Protein AF-A0A2G8SAG3-F1 (afdb_monomer)

Mean predicted aligned error: 6.55 Å

Nearest PDB structures (foldseek):
  2kgr-assembly1_A  TM=3.960E-01  e=1.305E+00  Homo sapiens
  8axc-assembly2_B  TM=3.426E-01  e=9.119E+00  Mus musculus
  5bpj-assembly1_A  TM=2.350E-01  e=3.174E+00  Beroe abyssicola

pLDDT: mean 80.55, std 13.08, range [46.44, 94.56]

Structure (mmCIF, N/CA/C/O backbone):
data_AF-A0A2G8SAG3-F1
#
_entry.id   AF-A0A2G8SAG3-F1
#
loop_
_atom_site.group_PDB
_atom_site.id
_atom_site.type_symbol
_atom_site.label_atom_id
_atom_site.label_alt_id
_atom_site.label_comp_id
_atom_site.label_asym_id
_atom_site.label_entity_id
_atom_site.label_seq_id
_atom_site.pdbx_PDB_ins_code
_atom_site.Cartn_x
_atom_site.Cartn_y
_atom_site.Cartn_z
_atom_site.occupancy
_atom_site.B_iso_or_equiv
_atom_site.auth_seq_id
_atom_site.auth_comp_id
_atom_site.auth_asym_id
_atom_site.auth_atom_id
_atom_site.pdbx_PDB_model_num
ATOM 1 N N . MET A 1 1 ? -11.461 -2.218 18.277 1.00 64.00 1 MET A N 1
ATOM 2 C CA . MET A 1 1 ? -10.658 -1.903 17.072 1.00 64.00 1 MET A CA 1
ATOM 3 C C . MET A 1 1 ? -10.812 -0.413 16.800 1.00 64.00 1 MET A C 1
ATOM 5 O O . MET A 1 1 ? -11.929 0.067 16.941 1.00 64.00 1 MET A O 1
ATOM 9 N N . SER A 1 2 ? -9.743 0.330 16.498 1.00 80.19 2 SER A N 1
ATOM 10 C CA . SER A 1 2 ? -9.852 1.785 16.281 1.00 80.19 2 SER A CA 1
ATOM 11 C C . SER A 1 2 ? -10.434 2.081 14.894 1.00 80.19 2 SER A C 1
ATOM 13 O O . SER A 1 2 ? -9.776 1.806 13.891 1.00 80.19 2 SER A O 1
ATOM 15 N N . GLN A 1 3 ? -11.646 2.647 14.829 1.00 85.69 3 GLN A N 1
ATOM 16 C CA . GLN A 1 3 ? -12.253 3.096 13.564 1.00 85.69 3 GLN A CA 1
ATOM 17 C C . GLN A 1 3 ? -11.395 4.156 12.859 1.00 85.69 3 GLN A C 1
ATOM 19 O O . GLN A 1 3 ? -11.338 4.196 11.631 1.00 85.69 3 GLN A O 1
ATOM 24 N N . GLU A 1 4 ? -10.670 4.972 13.623 1.00 85.94 4 GLU A N 1
ATOM 25 C CA . GLU A 1 4 ? -9.755 5.974 13.078 1.00 85.94 4 GLU A CA 1
ATOM 26 C C . GLU A 1 4 ? -8.571 5.332 12.345 1.00 85.94 4 GLU A C 1
ATOM 28 O O . GLU A 1 4 ? -8.194 5.797 11.270 1.00 85.94 4 GLU A O 1
ATOM 33 N N . ALA A 1 5 ? -8.030 4.226 12.869 1.00 87.06 5 ALA A N 1
ATOM 34 C CA . ALA A 1 5 ? -6.939 3.492 12.226 1.00 87.06 5 ALA A CA 1
ATOM 35 C C . ALA A 1 5 ? -7.395 2.854 10.907 1.00 87.06 5 ALA A C 1
ATOM 37 O O . ALA A 1 5 ? -6.711 2.972 9.889 1.00 87.06 5 ALA A O 1
ATOM 38 N N . ILE A 1 6 ? -8.585 2.242 10.905 1.00 90.12 6 ILE A N 1
ATOM 39 C CA . ILE A 1 6 ? -9.175 1.660 9.692 1.00 90.12 6 ILE A CA 1
ATOM 40 C C . ILE A 1 6 ? -9.366 2.756 8.641 1.00 90.12 6 ILE A C 1
ATOM 42 O O . ILE A 1 6 ? -8.927 2.607 7.500 1.00 90.12 6 ILE A O 1
ATOM 46 N N . ARG A 1 7 ? -9.942 3.900 9.034 1.00 88.62 7 ARG A N 1
ATOM 47 C CA . ARG A 1 7 ? -10.133 5.046 8.140 1.00 88.62 7 ARG A CA 1
ATOM 48 C C . ARG A 1 7 ? -8.804 5.578 7.605 1.00 88.62 7 ARG A C 1
ATOM 50 O O . ARG A 1 7 ? -8.716 5.882 6.421 1.00 88.62 7 ARG A O 1
ATOM 57 N N . ALA A 1 8 ? -7.762 5.654 8.431 1.00 89.44 8 ALA A N 1
ATOM 58 C CA . ALA A 1 8 ? -6.447 6.112 7.995 1.00 89.44 8 ALA A CA 1
ATOM 59 C C . ALA A 1 8 ? -5.838 5.196 6.917 1.00 89.44 8 ALA A C 1
ATOM 61 O O . ALA A 1 8 ? -5.348 5.692 5.902 1.00 89.44 8 ALA A O 1
ATOM 62 N N . PHE A 1 9 ? -5.914 3.872 7.084 1.00 91.69 9 PHE A N 1
ATOM 63 C CA . PHE A 1 9 ? -5.398 2.921 6.090 1.00 91.69 9 PHE A CA 1
ATOM 64 C C . PHE A 1 9 ? -6.275 2.818 4.843 1.00 91.69 9 PHE A C 1
ATOM 66 O O . PHE A 1 9 ? -5.758 2.697 3.732 1.00 91.69 9 PHE A O 1
ATOM 73 N N . TYR A 1 10 ? -7.588 2.966 4.993 1.00 91.81 10 TYR A N 1
ATOM 74 C CA . TYR A 1 10 ? -8.496 3.109 3.861 1.00 91.81 10 TYR A CA 1
ATOM 75 C C . TYR A 1 10 ? -8.173 4.362 3.031 1.00 91.81 10 TYR A C 1
ATOM 77 O O . TYR A 1 10 ? -8.126 4.321 1.799 1.00 91.81 10 TYR A O 1
ATOM 85 N N . ASN A 1 11 ? -7.856 5.466 3.709 1.00 90.69 11 ASN A N 1
ATOM 86 C CA . ASN A 1 11 ? -7.420 6.720 3.101 1.00 90.69 11 ASN A CA 1
ATOM 87 C C . ASN A 1 11 ? -6.033 6.631 2.448 1.00 90.69 11 ASN A C 1
ATOM 89 O O . ASN A 1 11 ? -5.693 7.476 1.628 1.00 90.69 11 ASN A O 1
ATOM 93 N N . CYS A 1 12 ? -5.243 5.603 2.759 1.00 91.75 12 CYS A N 1
ATOM 94 C CA . CYS A 1 12 ? -4.035 5.257 2.011 1.00 91.75 12 CYS A CA 1
ATOM 95 C C . CYS A 1 12 ? -4.324 4.501 0.701 1.00 91.75 12 CYS A C 1
ATOM 97 O O . CYS A 1 12 ? -3.389 4.157 -0.016 1.00 91.75 12 CYS A O 1
ATOM 99 N N . GLY A 1 13 ? -5.591 4.242 0.369 1.00 92.19 13 GLY A N 1
ATOM 100 C CA . GLY A 1 13 ? -5.982 3.600 -0.886 1.00 92.19 13 GLY A CA 1
ATOM 101 C C . GLY A 1 13 ? -6.144 2.083 -0.810 1.00 92.19 13 GLY A C 1
ATOM 102 O O . GLY A 1 13 ? -6.263 1.441 -1.854 1.00 92.19 13 GLY A O 1
ATOM 103 N N . LEU A 1 14 ? -6.156 1.504 0.394 1.00 94.00 14 LEU A N 1
ATOM 104 C CA . LEU A 1 14 ? -6.458 0.088 0.583 1.00 94.00 14 LEU A CA 1
ATOM 105 C C . LEU A 1 14 ? -7.949 -0.210 0.424 1.00 94.00 14 LEU A C 1
ATOM 107 O O . LEU A 1 14 ? -8.817 0.628 0.686 1.00 94.00 14 LEU A O 1
ATOM 111 N N . GLN A 1 15 ? -8.238 -1.446 0.025 1.00 94.06 15 GLN A N 1
ATOM 112 C CA . GLN A 1 15 ? -9.558 -2.041 0.186 1.00 94.06 15 GLN A CA 1
ATOM 113 C C . GLN A 1 15 ? -9.926 -2.075 1.670 1.00 94.06 15 GLN A C 1
ATOM 115 O O . GLN A 1 15 ? -9.068 -2.247 2.535 1.00 94.06 15 GLN A O 1
ATOM 120 N N . GLU A 1 16 ? -11.214 -1.955 1.965 1.00 91.75 16 GLU A N 1
ATOM 121 C CA . GLU A 1 16 ? -11.717 -1.891 3.335 1.00 91.75 16 GLU A 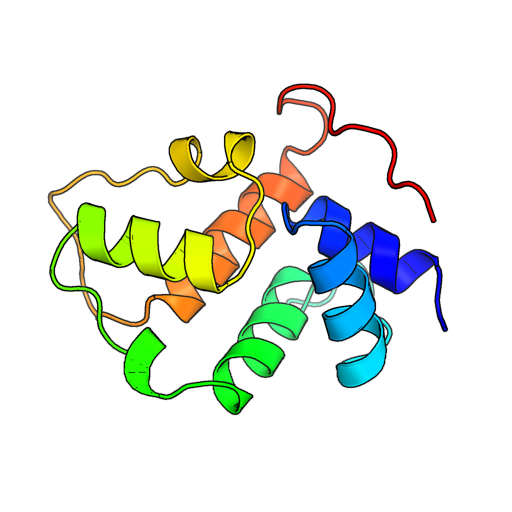CA 1
ATOM 122 C C . GLU A 1 16 ? -11.282 -3.083 4.197 1.00 91.75 16 GLU A C 1
ATOM 124 O O . GLU A 1 16 ? -10.707 -2.886 5.263 1.00 91.75 16 GLU A O 1
ATOM 129 N N . ALA A 1 17 ? -11.450 -4.313 3.707 1.00 92.62 17 ALA A N 1
ATOM 130 C CA . ALA A 1 17 ? -11.034 -5.509 4.441 1.00 92.62 17 ALA A CA 1
ATOM 131 C C . ALA A 1 17 ? -9.526 -5.511 4.766 1.00 92.62 17 ALA A C 1
ATOM 133 O O . ALA A 1 17 ? -9.122 -5.925 5.852 1.00 92.62 17 ALA A O 1
ATOM 134 N N . ALA A 1 18 ? -8.692 -5.001 3.855 1.00 93.56 18 ALA A N 1
ATOM 135 C CA . ALA A 1 18 ? -7.254 -4.884 4.077 1.00 93.56 18 ALA A CA 1
ATOM 136 C C . ALA A 1 18 ? -6.906 -3.757 5.060 1.00 93.56 18 ALA A C 1
ATOM 138 O O . ALA A 1 18 ? -5.984 -3.903 5.858 1.00 93.56 18 ALA A O 1
ATOM 139 N N . ALA A 1 19 ? -7.661 -2.655 5.049 1.00 92.12 19 ALA A N 1
ATOM 140 C CA . ALA A 1 19 ? -7.527 -1.587 6.034 1.00 92.12 19 ALA A CA 1
ATOM 141 C C . ALA A 1 19 ? -7.912 -2.061 7.447 1.00 92.12 19 ALA A C 1
ATOM 143 O O . ALA A 1 19 ? -7.227 -1.718 8.411 1.00 92.12 19 ALA A O 1
ATOM 144 N N . VAL A 1 20 ? -8.962 -2.883 7.565 1.00 92.19 20 VAL A N 1
ATOM 145 C CA . VAL A 1 20 ? -9.372 -3.532 8.821 1.00 92.19 20 VAL A CA 1
ATOM 146 C C . VAL A 1 20 ? -8.274 -4.460 9.333 1.00 92.19 20 VAL A C 1
ATOM 148 O O . VAL A 1 20 ? -7.896 -4.369 10.502 1.00 92.19 20 VAL A O 1
ATOM 151 N N . ASP A 1 21 ? -7.722 -5.318 8.470 1.00 92.25 21 ASP A N 1
ATOM 152 C CA . ASP A 1 21 ? -6.660 -6.236 8.885 1.00 92.25 21 ASP A CA 1
ATOM 153 C C . ASP A 1 21 ? -5.376 -5.496 9.282 1.00 92.25 21 ASP A C 1
ATOM 155 O O . ASP A 1 21 ? -4.816 -5.760 10.347 1.00 92.25 21 ASP A O 1
ATOM 159 N N . ALA A 1 22 ? -4.962 -4.493 8.502 1.00 91.00 22 ALA A N 1
ATOM 160 C CA . ALA A 1 22 ? -3.838 -3.637 8.860 1.00 91.00 22 ALA A CA 1
ATOM 161 C C . ALA A 1 22 ? -4.072 -2.953 10.219 1.00 91.00 22 ALA A C 1
ATOM 163 O O . ALA A 1 22 ? -3.226 -3.050 11.103 1.00 91.00 22 ALA A O 1
ATOM 164 N N . ALA A 1 23 ? -5.241 -2.344 10.445 1.00 90.62 23 ALA A N 1
ATOM 165 C CA . ALA A 1 23 ? -5.589 -1.712 11.723 1.00 90.62 23 ALA A CA 1
ATOM 166 C C . ALA A 1 23 ? -5.575 -2.681 12.907 1.00 90.62 23 ALA A C 1
ATOM 168 O O . ALA A 1 23 ? -5.180 -2.299 14.010 1.00 90.62 23 ALA A O 1
ATOM 169 N N . ARG A 1 24 ? -5.973 -3.934 12.688 1.00 90.56 24 ARG A N 1
ATOM 170 C CA . ARG A 1 24 ? -5.907 -4.989 13.701 1.00 90.56 24 ARG A CA 1
ATOM 171 C C . ARG A 1 24 ? -4.466 -5.350 14.061 1.00 90.56 24 ARG A C 1
ATOM 173 O O . ARG A 1 24 ? -4.197 -5.604 15.231 1.00 90.56 24 ARG A O 1
ATOM 180 N N . VAL A 1 25 ? -3.564 -5.383 13.079 1.00 89.31 25 VAL A N 1
ATOM 181 C CA . VAL A 1 25 ? -2.170 -5.815 13.265 1.00 89.31 25 VAL A CA 1
ATOM 182 C C . VAL A 1 25 ? -1.270 -4.686 13.766 1.00 89.31 25 VAL A C 1
ATOM 184 O O . VAL A 1 25 ? -0.518 -4.891 14.715 1.00 89.31 25 VAL A O 1
ATOM 187 N N . VAL A 1 26 ? -1.330 -3.501 13.152 1.00 85.75 26 VAL A N 1
ATOM 188 C CA . VAL A 1 26 ? -0.428 -2.383 13.485 1.00 85.75 26 VAL A CA 1
ATOM 189 C C . VAL A 1 26 ? -1.027 -1.345 14.428 1.00 85.75 26 VAL A C 1
ATOM 191 O O . VAL A 1 26 ? -0.290 -0.512 14.952 1.00 85.75 26 VAL A O 1
ATOM 194 N N . GLY A 1 27 ? -2.338 -1.382 14.670 1.00 83.62 27 GLY A N 1
ATOM 195 C CA . GLY A 1 27 ? -3.012 -0.388 15.500 1.00 83.62 27 GLY A CA 1
ATOM 196 C C . GLY A 1 27 ? -3.070 0.998 14.851 1.00 83.62 27 GLY A C 1
ATOM 197 O O . GLY A 1 27 ? -3.062 1.140 13.627 1.00 83.62 27 GLY A O 1
ATOM 198 N N . MET A 1 28 ? -3.178 2.035 15.687 1.00 74.94 28 MET A N 1
ATOM 199 C CA . MET A 1 28 ? -3.232 3.424 15.228 1.00 74.94 28 MET A CA 1
ATOM 200 C C . MET A 1 28 ? -1.831 3.895 14.801 1.00 74.94 28 MET A C 1
ATOM 202 O O . MET A 1 28 ? -0.907 3.831 15.616 1.00 74.94 28 MET A O 1
ATOM 206 N N . PRO A 1 29 ? -1.641 4.386 13.564 1.00 66.00 29 PRO A N 1
ATOM 207 C CA . PRO A 1 29 ? -0.373 4.987 13.168 1.00 66.00 29 PRO A CA 1
ATOM 208 C C . PRO A 1 29 ? -0.114 6.271 13.981 1.00 66.00 29 PRO A C 1
ATOM 210 O O . PRO A 1 29 ? -1.070 6.979 14.310 1.00 66.00 29 PRO A O 1
ATOM 213 N N . PRO A 1 30 ? 1.149 6.600 14.320 1.00 61.66 30 PRO A N 1
ATOM 214 C CA . PRO A 1 30 ? 1.458 7.816 15.066 1.00 61.66 30 PRO A CA 1
ATOM 215 C C . PRO A 1 30 ? 0.988 9.069 14.304 1.00 61.66 30 PRO A C 1
ATOM 217 O O . PRO A 1 30 ? 0.913 9.080 13.074 1.00 61.66 30 PRO A O 1
ATOM 220 N N . GLY A 1 31 ? 0.623 10.110 15.061 1.00 54.53 31 GLY A N 1
ATOM 221 C CA . GLY A 1 31 ? -0.124 11.271 14.565 1.00 54.53 31 GLY A CA 1
ATOM 222 C C . GLY A 1 31 ? 0.510 12.021 13.383 1.00 54.53 31 GLY A C 1
ATOM 223 O O . GLY A 1 31 ? 1.725 11.985 13.166 1.00 54.53 31 GLY A O 1
ATOM 224 N N . MET A 1 32 ? -0.340 12.741 12.633 1.00 47.28 32 MET A N 1
ATOM 225 C CA . MET A 1 32 ? 0.057 13.649 11.546 1.00 47.28 32 MET A CA 1
ATOM 226 C C . MET A 1 32 ? 1.045 14.701 12.073 1.00 47.28 32 MET A C 1
ATOM 228 O O . MET A 1 32 ? 0.654 15.644 12.751 1.00 47.28 32 MET A O 1
ATOM 232 N N . GLY A 1 33 ? 2.330 14.522 11.786 1.00 46.44 33 GLY A N 1
ATOM 233 C CA . GLY A 1 33 ? 3.411 15.378 12.287 1.00 46.44 33 GLY A CA 1
ATOM 234 C C . GLY A 1 33 ? 4.698 14.596 12.526 1.00 46.44 33 GLY A C 1
ATOM 235 O O . GLY A 1 33 ? 5.788 15.144 12.394 1.00 46.44 33 GLY A O 1
ATOM 236 N N . SER A 1 34 ? 4.582 13.290 12.780 1.00 53.09 34 SER A N 1
ATOM 237 C CA . SER A 1 34 ? 5.721 12.380 12.726 1.00 53.09 34 SER A CA 1
ATOM 238 C C . SER A 1 34 ? 6.083 12.067 11.272 1.00 53.09 34 SER A C 1
ATOM 240 O O . SER A 1 34 ? 5.210 11.957 10.407 1.00 53.09 34 SER A O 1
ATOM 242 N N . PHE A 1 35 ? 7.371 11.838 11.008 1.00 56.41 35 PHE A N 1
ATOM 243 C CA . PHE A 1 35 ? 7.879 11.306 9.735 1.00 56.41 35 PHE A CA 1
ATOM 244 C C . PHE A 1 35 ? 7.231 9.953 9.353 1.00 56.41 35 PHE A C 1
ATOM 246 O O . PHE A 1 35 ? 7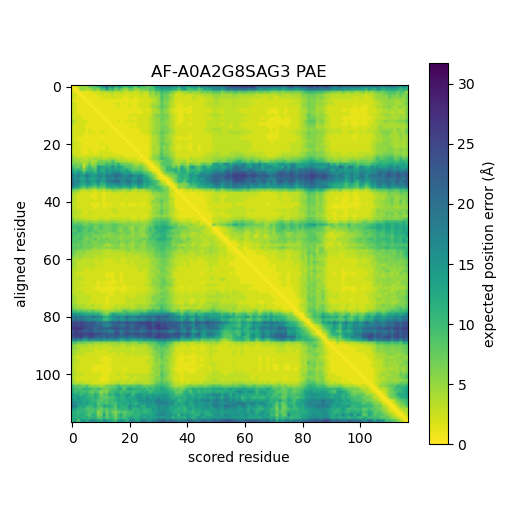.391 9.486 8.229 1.00 56.41 35 PHE A O 1
ATOM 253 N N . ASP A 1 36 ? 6.474 9.360 10.282 1.00 67.12 36 ASP A N 1
ATOM 254 C CA . ASP A 1 36 ? 6.051 7.969 10.376 1.00 67.12 36 ASP A CA 1
ATOM 255 C C . ASP A 1 36 ? 4.514 7.782 10.269 1.00 67.12 36 ASP A C 1
ATOM 257 O O . ASP A 1 36 ? 3.914 6.990 10.989 1.00 67.12 36 ASP A O 1
ATOM 261 N N . GLY A 1 37 ? 3.855 8.536 9.378 1.00 84.12 37 GLY A N 1
ATOM 262 C CA . GLY A 1 37 ? 2.396 8.493 9.159 1.00 84.12 37 GLY A CA 1
ATOM 263 C C . GLY A 1 37 ? 1.825 7.134 8.688 1.00 84.12 37 GLY A C 1
ATOM 264 O O . GLY A 1 37 ? 2.558 6.151 8.558 1.00 84.12 37 GLY A O 1
ATOM 265 N N . PRO A 1 38 ? 0.520 7.046 8.350 1.00 89.62 38 PRO A N 1
ATOM 266 C CA . PRO A 1 38 ? -0.161 5.774 8.056 1.00 89.62 38 PRO A CA 1
ATOM 267 C C . PRO A 1 38 ? 0.519 4.932 6.967 1.00 89.62 38 PRO A C 1
ATOM 269 O O . PRO A 1 38 ? 0.602 3.712 7.088 1.00 89.62 38 PRO A O 1
ATOM 272 N N . SER A 1 39 ? 1.111 5.565 5.951 1.00 91.31 39 SER A N 1
ATOM 273 C CA . SER A 1 39 ? 1.878 4.860 4.920 1.00 91.31 39 SER A CA 1
ATOM 274 C C . SER A 1 39 ? 3.099 4.107 5.468 1.00 91.31 39 SER A C 1
ATOM 276 O O . SER A 1 39 ? 3.432 3.038 4.965 1.00 91.31 39 SER A O 1
ATOM 278 N N . TRP A 1 40 ? 3.785 4.638 6.485 1.00 90.56 40 TRP A N 1
ATOM 279 C CA . TRP A 1 40 ? 4.949 3.982 7.095 1.00 90.56 40 TRP A CA 1
ATOM 280 C C . TRP A 1 40 ? 4.560 2.817 8.003 1.00 90.56 40 TRP A C 1
ATOM 282 O O . TRP A 1 40 ? 5.244 1.793 8.001 1.00 90.56 40 TRP A O 1
ATOM 292 N N . ALA A 1 41 ? 3.437 2.927 8.717 1.00 90.31 41 ALA A N 1
ATOM 293 C CA . ALA A 1 41 ? 2.873 1.795 9.447 1.00 90.31 41 ALA A CA 1
ATOM 294 C C . ALA A 1 41 ? 2.512 0.643 8.490 1.00 90.31 41 ALA A C 1
ATOM 296 O O . ALA A 1 41 ? 2.873 -0.505 8.752 1.00 90.31 41 ALA A O 1
ATOM 297 N N . LEU A 1 42 ? 1.911 0.957 7.335 1.00 91.62 42 LEU A N 1
ATOM 298 C CA . LEU A 1 42 ? 1.645 -0.027 6.282 1.00 91.62 42 LEU A CA 1
ATOM 299 C C . LEU A 1 42 ? 2.924 -0.636 5.699 1.00 91.62 42 LEU A C 1
ATOM 301 O O . LEU A 1 42 ? 2.993 -1.845 5.510 1.00 91.62 42 LEU A O 1
ATOM 305 N N . TYR A 1 43 ? 3.967 0.166 5.476 1.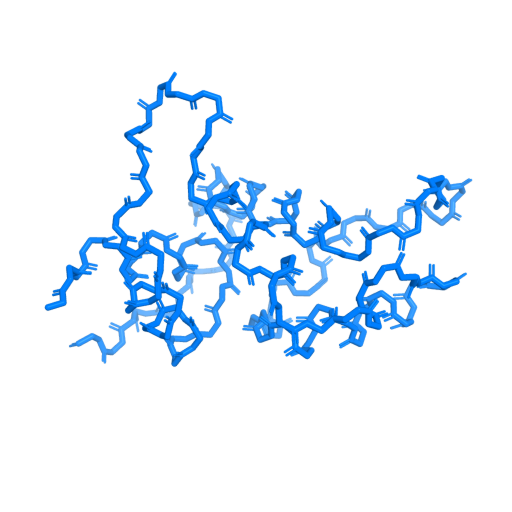00 91.12 43 TYR A N 1
ATOM 306 C CA . TYR A 1 43 ? 5.258 -0.354 5.022 1.00 91.12 43 TYR A CA 1
ATOM 307 C C . TYR A 1 43 ? 5.814 -1.423 5.971 1.00 91.12 43 TYR A C 1
ATOM 309 O O . TYR A 1 43 ? 6.197 -2.502 5.524 1.00 91.12 43 TYR A O 1
ATOM 317 N N . ARG A 1 44 ? 5.795 -1.161 7.285 1.00 87.62 44 ARG A N 1
ATOM 318 C CA . ARG A 1 44 ? 6.226 -2.133 8.304 1.00 87.62 44 ARG A CA 1
ATOM 319 C C . ARG A 1 44 ? 5.344 -3.380 8.340 1.00 87.62 44 ARG A C 1
ATOM 321 O O . ARG A 1 44 ? 5.872 -4.482 8.434 1.00 87.62 44 ARG A O 1
ATOM 328 N N . TYR A 1 45 ? 4.032 -3.211 8.211 1.00 89.50 45 TYR A N 1
ATOM 329 C CA . TYR A 1 45 ? 3.090 -4.324 8.091 1.00 89.50 45 TYR A CA 1
ATOM 330 C C . TYR A 1 45 ? 3.389 -5.209 6.873 1.00 89.50 45 TYR A C 1
ATOM 332 O O . TYR A 1 45 ? 3.384 -6.432 6.974 1.00 89.50 45 TYR A O 1
ATOM 340 N N . TRP A 1 46 ? 3.710 -4.623 5.720 1.00 91.06 46 TRP A N 1
ATOM 341 C CA . TRP A 1 46 ? 4.052 -5.399 4.526 1.00 91.06 46 TRP A CA 1
ATOM 342 C C . TRP A 1 46 ? 5.447 -6.022 4.589 1.00 91.06 46 TRP A C 1
ATOM 344 O O . TRP A 1 46 ? 5.674 -7.066 3.975 1.00 91.06 46 TRP A O 1
ATOM 354 N N . LEU A 1 47 ? 6.385 -5.432 5.342 1.00 87.19 47 LEU A N 1
ATOM 355 C CA . LEU A 1 47 ? 7.690 -6.050 5.591 1.00 87.19 47 LEU A CA 1
ATOM 356 C C . LEU A 1 47 ? 7.554 -7.425 6.263 1.00 87.19 47 LEU A C 1
A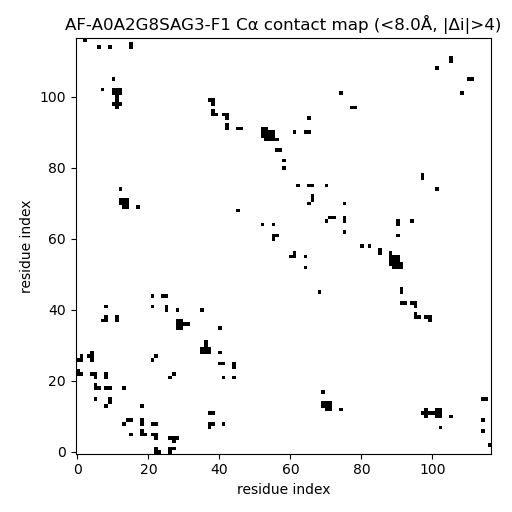TOM 358 O O . LEU A 1 47 ? 8.373 -8.297 5.983 1.00 87.19 47 LEU A O 1
ATOM 362 N N . SER A 1 48 ? 6.527 -7.631 7.096 1.00 82.44 48 SER A N 1
ATOM 363 C CA . SER A 1 48 ? 6.320 -8.878 7.843 1.00 82.44 48 SER A CA 1
ATOM 364 C C . SER A 1 48 ? 5.460 -9.930 7.135 1.00 82.44 48 SER A C 1
ATOM 366 O O . SER A 1 48 ? 5.293 -11.013 7.686 1.00 82.44 48 SER A O 1
ATOM 368 N N . GLN A 1 49 ? 4.877 -9.634 5.967 1.00 79.00 49 GLN A N 1
ATOM 369 C CA . GLN A 1 49 ? 3.908 -10.534 5.324 1.00 79.00 49 GLN A CA 1
ATOM 370 C C . GLN A 1 49 ? 4.519 -11.500 4.310 1.00 79.00 49 GLN A C 1
ATOM 372 O O . GLN A 1 49 ? 4.296 -12.702 4.410 1.00 79.00 49 GLN A O 1
ATOM 377 N N . ASP A 1 50 ? 5.256 -10.989 3.318 1.00 79.75 50 ASP A N 1
ATOM 378 C CA . ASP A 1 50 ? 5.748 -11.807 2.204 1.00 79.75 50 ASP A CA 1
ATOM 379 C C . ASP A 1 50 ? 7.077 -11.248 1.645 1.00 79.75 50 ASP A C 1
ATOM 381 O O . ASP A 1 50 ? 7.138 -10.083 1.225 1.00 79.75 50 ASP A O 1
ATOM 385 N N . PRO A 1 51 ? 8.158 -12.052 1.621 1.00 78.94 51 PRO A N 1
ATOM 386 C CA . PRO A 1 51 ? 9.433 -11.672 1.015 1.00 78.94 51 PRO A CA 1
ATOM 387 C C . PRO A 1 51 ? 9.365 -11.377 -0.492 1.00 78.94 51 PRO A C 1
ATOM 389 O O . PRO A 1 51 ? 10.216 -10.634 -0.985 1.00 78.94 51 PRO A O 1
ATOM 392 N N . SER A 1 52 ? 8.386 -11.922 -1.224 1.00 81.06 52 SER A N 1
ATOM 393 C CA . SER A 1 52 ? 8.258 -11.767 -2.683 1.00 81.06 52 SER A CA 1
ATOM 394 C C . SER A 1 52 ? 8.007 -10.322 -3.118 1.00 81.06 52 SER A C 1
ATOM 396 O O . SER A 1 52 ? 8.409 -9.933 -4.210 1.00 81.06 52 SER A O 1
ATOM 398 N N . PHE A 1 53 ? 7.470 -9.475 -2.233 1.00 83.50 53 PHE A N 1
ATOM 399 C CA . PHE A 1 53 ? 7.301 -8.043 -2.499 1.00 83.50 53 PHE A CA 1
ATOM 400 C C . PHE A 1 53 ? 8.617 -7.245 -2.494 1.00 83.50 53 PHE A C 1
ATOM 402 O O . PHE A 1 53 ? 8.601 -6.027 -2.674 1.00 83.50 53 PHE A O 1
ATOM 409 N N . ARG A 1 54 ? 9.766 -7.898 -2.278 1.00 79.94 54 ARG A N 1
ATOM 410 C CA . ARG A 1 54 ? 11.094 -7.268 -2.329 1.00 79.94 54 ARG A CA 1
ATOM 411 C C . ARG A 1 54 ? 11.560 -6.937 -3.750 1.00 79.94 54 ARG A C 1
ATOM 413 O O . ARG A 1 54 ? 12.511 -6.170 -3.866 1.00 79.94 54 ARG A O 1
ATOM 420 N N . TYR A 1 55 ? 10.966 -7.532 -4.787 1.00 81.31 55 TYR A N 1
ATOM 421 C CA . TYR A 1 55 ? 11.425 -7.386 -6.169 1.00 81.31 55 TYR A CA 1
ATOM 422 C C . TYR A 1 55 ? 10.260 -7.220 -7.151 1.00 81.31 55 TYR A C 1
ATOM 424 O O . TYR A 1 55 ? 9.336 -8.031 -7.152 1.00 81.31 55 TYR A O 1
ATOM 432 N N . ALA A 1 56 ? 10.334 -6.192 -7.999 1.00 83.75 56 ALA A N 1
ATOM 433 C CA . ALA A 1 56 ? 9.488 -6.009 -9.176 1.00 83.75 56 ALA A CA 1
ATOM 434 C C . ALA A 1 56 ? 10.367 -5.564 -10.371 1.00 83.75 56 ALA A C 1
ATOM 436 O O . ALA A 1 56 ? 10.879 -4.443 -10.341 1.00 83.75 56 ALA A O 1
ATOM 437 N N . PRO A 1 57 ? 10.585 -6.410 -11.394 1.00 78.00 57 PRO A N 1
ATOM 438 C CA . PRO A 1 57 ? 11.411 -6.123 -12.570 1.00 78.00 57 PRO A CA 1
ATOM 439 C C . PRO A 1 57 ? 10.718 -5.233 -13.605 1.00 78.00 57 PRO A C 1
ATOM 441 O O . PRO A 1 57 ? 11.385 -4.690 -14.481 1.00 78.00 57 PRO A O 1
ATOM 444 N N . SER A 1 58 ? 9.393 -5.098 -13.538 1.00 80.94 58 SER A N 1
ATOM 445 C CA . SER A 1 58 ? 8.590 -4.369 -14.518 1.00 80.94 58 SER A CA 1
ATOM 446 C C . SER A 1 58 ? 7.457 -3.594 -13.846 1.00 80.94 58 SER A C 1
ATOM 448 O O . SER A 1 58 ? 7.098 -3.844 -12.691 1.00 80.94 58 SER A O 1
ATOM 450 N N . GLY A 1 59 ? 6.874 -2.645 -14.584 1.00 81.50 59 GLY A N 1
ATOM 451 C CA . GLY A 1 59 ? 5.676 -1.932 -14.139 1.00 81.50 59 GLY A CA 1
ATOM 452 C C . GLY A 1 59 ? 4.471 -2.860 -13.950 1.00 81.50 59 GLY A C 1
ATOM 453 O O . GLY A 1 59 ? 3.685 -2.644 -13.031 1.00 81.50 59 GLY A O 1
ATOM 454 N N . ASP A 1 60 ? 4.353 -3.911 -14.766 1.00 85.00 60 ASP A N 1
ATOM 455 C CA . ASP A 1 60 ? 3.287 -4.912 -14.646 1.00 85.00 60 ASP A CA 1
ATOM 456 C C . ASP A 1 60 ? 3.423 -5.734 -13.365 1.00 85.00 60 ASP A C 1
ATOM 458 O O . ASP A 1 60 ? 2.484 -5.782 -12.574 1.00 85.00 60 ASP A O 1
ATOM 462 N N . GLU A 1 61 ? 4.612 -6.264 -13.071 1.00 85.69 61 GLU A N 1
ATOM 463 C CA . GLU A 1 61 ? 4.835 -7.008 -11.824 1.00 85.69 61 GLU A CA 1
ATOM 464 C C . GLU A 1 61 ? 4.681 -6.116 -10.583 1.00 85.69 61 GLU A C 1
ATOM 466 O O . GLU A 1 61 ? 4.180 -6.551 -9.544 1.00 85.69 61 GLU A O 1
ATOM 471 N N . LEU A 1 62 ? 5.060 -4.836 -10.677 1.00 86.62 62 LEU A N 1
ATOM 472 C CA . LEU A 1 62 ? 4.804 -3.881 -9.603 1.00 86.62 62 LEU A CA 1
ATOM 473 C C . LEU A 1 62 ? 3.298 -3.655 -9.400 1.00 86.62 62 LEU A C 1
ATOM 475 O O . LEU A 1 62 ? 2.839 -3.638 -8.255 1.00 86.62 62 LEU A O 1
ATOM 479 N N . ARG A 1 63 ? 2.519 -3.507 -10.479 1.00 87.31 63 ARG A N 1
ATOM 480 C CA . ARG A 1 63 ? 1.051 -3.407 -10.405 1.00 87.31 63 ARG A CA 1
ATOM 481 C C . ARG A 1 63 ? 0.432 -4.657 -9.784 1.00 87.31 63 ARG A C 1
ATOM 483 O O . ARG A 1 63 ? -0.429 -4.517 -8.913 1.00 87.31 63 ARG A O 1
ATOM 490 N N . ASP A 1 64 ? 0.912 -5.840 -10.150 1.00 89.62 64 ASP A N 1
ATOM 491 C CA . ASP A 1 64 ? 0.460 -7.105 -9.569 1.00 89.62 64 ASP A CA 1
ATOM 492 C C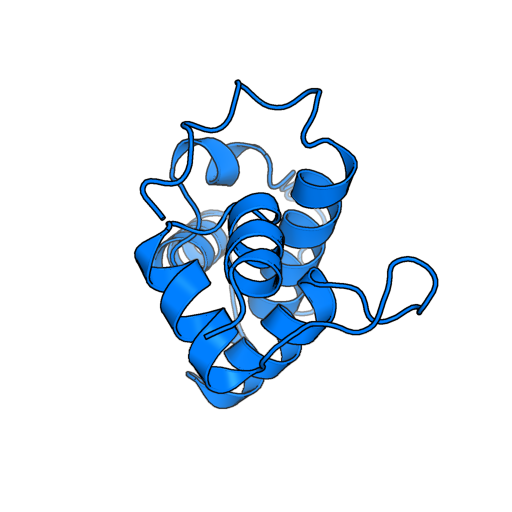 . ASP A 1 64 ? 0.742 -7.165 -8.067 1.00 89.62 64 ASP A C 1
ATOM 494 O O . ASP A 1 64 ? -0.136 -7.522 -7.276 1.00 89.62 64 ASP A O 1
ATOM 498 N N . HIS A 1 65 ? 1.928 -6.732 -7.629 1.00 90.44 65 HIS A N 1
ATOM 499 C CA . HIS A 1 65 ? 2.236 -6.639 -6.201 1.00 90.44 65 HIS A CA 1
ATOM 500 C C . HIS A 1 65 ? 1.325 -5.651 -5.472 1.00 90.44 65 HIS A C 1
ATOM 502 O O . HIS A 1 65 ? 0.832 -5.973 -4.393 1.00 90.44 65 HIS A O 1
ATOM 508 N N . LEU A 1 66 ? 1.034 -4.481 -6.047 1.00 91.44 66 LEU A N 1
ATOM 509 C CA . LEU A 1 66 ? 0.093 -3.521 -5.453 1.00 91.44 66 LEU A CA 1
ATOM 510 C C . LEU A 1 66 ? -1.329 -4.102 -5.350 1.00 91.44 66 LEU A C 1
ATOM 512 O O . LEU A 1 66 ? -2.003 -3.923 -4.332 1.00 91.44 66 LEU A O 1
ATOM 516 N N . ALA A 1 67 ? -1.776 -4.859 -6.353 1.00 91.94 67 ALA A N 1
ATOM 517 C CA . ALA A 1 67 ? -3.052 -5.567 -6.299 1.00 91.94 67 ALA A CA 1
ATOM 518 C C . ALA A 1 67 ? -3.059 -6.657 -5.206 1.00 91.94 67 ALA A C 1
ATOM 520 O O . ALA A 1 67 ? -4.026 -6.770 -4.446 1.00 91.94 67 ALA A O 1
ATOM 521 N N . ARG A 1 68 ? -1.960 -7.412 -5.057 1.00 92.62 68 ARG A N 1
ATOM 522 C CA . ARG A 1 68 ? -1.775 -8.416 -3.989 1.00 92.62 68 ARG A CA 1
ATOM 523 C C . ARG A 1 68 ? -1.738 -7.787 -2.593 1.00 92.62 68 ARG A C 1
ATOM 525 O O . ARG A 1 68 ? -2.297 -8.364 -1.663 1.00 92.62 68 ARG A O 1
ATOM 532 N N . LEU A 1 69 ? -1.177 -6.583 -2.467 1.00 93.06 69 LEU A N 1
ATOM 533 C CA . LEU A 1 69 ? -1.232 -5.742 -1.263 1.00 93.06 69 LEU A CA 1
ATOM 534 C C . LEU A 1 69 ? -2.611 -5.100 -1.027 1.00 93.06 69 LEU A C 1
ATOM 536 O O . LEU A 1 69 ? -2.780 -4.340 -0.074 1.00 93.06 69 LEU A O 1
ATOM 540 N N . ARG A 1 70 ? -3.606 -5.438 -1.858 1.00 94.56 70 ARG A N 1
ATOM 541 C CA . ARG A 1 70 ? -5.016 -5.052 -1.724 1.00 94.56 70 ARG A CA 1
ATOM 542 C C . ARG A 1 70 ? -5.251 -3.547 -1.807 1.00 94.56 70 ARG A C 1
ATOM 544 O O . ARG A 1 70 ? -6.162 -3.023 -1.161 1.00 94.56 70 ARG A O 1
ATOM 551 N N . PHE A 1 71 ? -4.482 -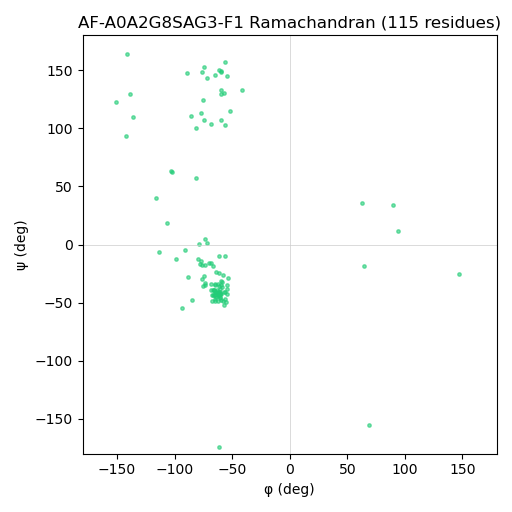2.853 -2.642 1.00 93.31 71 PHE A N 1
ATOM 552 C CA . PHE A 1 71 ? -4.886 -1.526 -3.102 1.00 93.31 71 PHE A CA 1
ATOM 553 C C . PHE A 1 71 ? -6.200 -1.613 -3.886 1.00 93.31 71 PHE A C 1
ATOM 555 O O . PHE A 1 71 ? -6.530 -2.641 -4.492 1.00 93.31 71 PHE A O 1
ATOM 562 N N . ARG A 1 72 ? -6.989 -0.539 -3.847 1.00 91.38 72 ARG A N 1
ATOM 563 C CA . ARG A 1 72 ? -8.217 -0.461 -4.639 1.00 91.38 72 ARG A CA 1
ATOM 564 C C . ARG A 1 72 ? -7.881 -0.286 -6.127 1.00 91.38 72 ARG A C 1
ATOM 566 O O . ARG A 1 72 ? -6.913 0.415 -6.435 1.00 91.38 72 ARG A O 1
ATOM 573 N N . PRO A 1 73 ? -8.652 -0.887 -7.051 1.00 89.81 73 PRO A N 1
ATOM 574 C CA . PRO A 1 73 ? -8.361 -0.824 -8.483 1.00 89.81 73 PRO A CA 1
ATOM 575 C C . PRO A 1 73 ? -8.208 0.601 -9.024 1.00 89.81 73 PRO A C 1
ATOM 577 O O . PRO A 1 73 ? -7.311 0.850 -9.818 1.00 89.81 73 PRO A O 1
ATOM 580 N N . GLU A 1 74 ? -9.015 1.551 -8.551 1.00 87.38 74 GLU A N 1
ATOM 581 C CA . GLU A 1 74 ? -8.966 2.957 -8.966 1.00 87.38 74 GLU A CA 1
ATOM 582 C C . GLU A 1 74 ? -7.720 3.711 -8.472 1.00 87.38 74 GLU A C 1
ATOM 584 O O . GLU A 1 74 ? -7.393 4.776 -8.992 1.00 87.38 74 GLU A O 1
ATOM 589 N N . VAL A 1 75 ? -7.002 3.160 -7.489 1.00 88.50 75 VAL A N 1
ATOM 590 C CA . VAL A 1 75 ? -5.759 3.730 -6.951 1.00 88.50 75 VAL A CA 1
ATOM 591 C C . VAL A 1 75 ? -4.535 3.237 -7.726 1.00 88.50 75 VAL A C 1
ATOM 593 O O . VAL A 1 75 ? -3.542 3.958 -7.816 1.00 88.50 75 VAL A O 1
ATOM 596 N N . LEU A 1 76 ? -4.592 2.040 -8.321 1.00 87.62 76 LEU A N 1
ATOM 597 C CA . LEU A 1 76 ? -3.460 1.442 -9.040 1.00 87.62 76 LEU A CA 1
ATOM 598 C C . LEU A 1 76 ? -2.921 2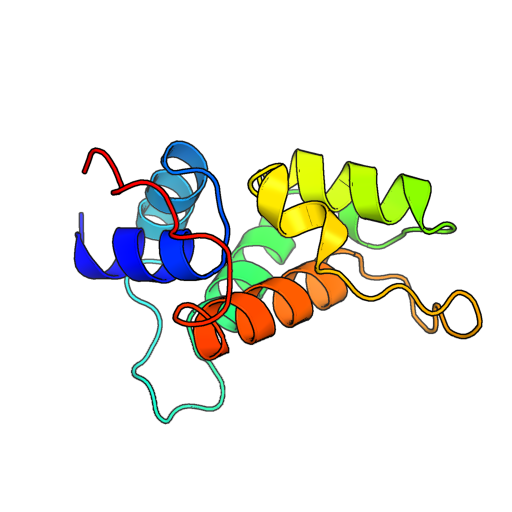.324 -10.189 1.00 87.62 76 LEU A C 1
ATOM 600 O O . LEU A 1 76 ? -1.700 2.446 -10.289 1.00 87.62 76 LEU A O 1
ATOM 604 N N . PRO A 1 77 ? -3.758 2.998 -11.010 1.00 84.44 77 PRO A N 1
ATOM 605 C CA . PRO A 1 77 ? -3.279 3.897 -12.064 1.00 84.44 77 PRO A CA 1
ATOM 606 C C . PRO A 1 77 ? -2.571 5.158 -11.549 1.00 84.44 77 PRO A C 1
ATOM 608 O O . PRO A 1 77 ? -1.864 5.808 -12.311 1.00 84.44 77 PRO A O 1
ATOM 611 N N . LEU A 1 78 ? -2.761 5.526 -10.275 1.00 82.94 78 LEU A N 1
ATOM 612 C CA . LEU A 1 78 ? -2.164 6.730 -9.676 1.00 82.94 78 LEU A CA 1
ATOM 613 C C . LEU A 1 78 ? -0.702 6.538 -9.282 1.00 82.94 78 LEU A C 1
ATOM 615 O O . LEU A 1 78 ? -0.002 7.503 -8.965 1.00 82.94 78 LEU A O 1
ATOM 619 N N . ALA A 1 79 ? -0.229 5.299 -9.268 1.00 77.56 79 ALA A N 1
ATOM 620 C CA . ALA A 1 79 ? 1.184 5.045 -9.144 1.00 77.56 79 ALA A CA 1
ATOM 621 C C . ALA A 1 79 ? 1.864 5.519 -10.440 1.00 77.56 79 ALA A C 1
ATOM 623 O O . ALA A 1 79 ? 1.730 4.905 -11.493 1.00 77.56 79 ALA A O 1
ATOM 624 N N . SER A 1 80 ? 2.541 6.672 -10.393 1.00 67.56 80 SER A N 1
ATOM 625 C CA . SER A 1 80 ? 3.246 7.191 -11.565 1.00 67.56 80 SER A CA 1
ATOM 626 C C . SER A 1 80 ? 4.522 6.378 -11.796 1.00 67.56 80 SER A C 1
ATOM 628 O O . SER A 1 80 ? 5.502 6.467 -11.055 1.00 67.56 80 SER A O 1
ATOM 630 N N . PHE A 1 81 ? 4.488 5.546 -12.831 1.00 64.31 81 PHE A N 1
ATOM 631 C CA . PHE A 1 81 ? 5.576 4.648 -13.206 1.00 64.31 81 PHE A CA 1
ATOM 632 C C . PHE A 1 81 ? 6.336 5.215 -14.404 1.00 64.31 81 PHE A C 1
ATOM 634 O O . PHE A 1 81 ? 6.310 4.622 -15.475 1.00 64.31 81 PHE A O 1
ATOM 641 N N . GLN A 1 82 ? 6.977 6.385 -14.276 1.00 58.22 82 GLN A N 1
ATOM 642 C CA . GLN A 1 82 ? 7.888 6.819 -15.342 1.00 58.22 82 GLN A CA 1
ATOM 643 C C . GLN A 1 82 ? 8.985 5.752 -15.488 1.00 58.22 82 GLN A C 1
ATOM 645 O O . GLN A 1 82 ? 9.832 5.594 -14.611 1.00 58.22 82 GLN A O 1
ATOM 650 N N . GLU A 1 83 ? 8.902 4.986 -16.578 1.00 50.94 83 GLU A N 1
ATOM 651 C CA . GLU A 1 83 ? 9.560 3.689 -16.806 1.00 50.94 83 GLU A CA 1
ATOM 652 C C . GLU A 1 83 ? 11.098 3.745 -16.770 1.00 50.94 83 GLU A C 1
ATOM 654 O O . GLU A 1 83 ? 11.758 2.713 -16.727 1.00 50.94 83 GLU A O 1
ATOM 659 N N . GLY A 1 84 ? 11.691 4.942 -16.736 1.00 52.81 84 GLY A N 1
ATOM 660 C CA . GLY A 1 84 ? 13.140 5.136 -16.797 1.00 52.81 84 GLY A CA 1
ATOM 661 C C . GLY A 1 84 ? 13.916 4.843 -15.508 1.00 52.81 84 GLY A C 1
ATOM 662 O O . GLY A 1 84 ? 15.136 4.734 -15.560 1.00 52.81 84 GLY A O 1
ATOM 663 N N . TYR A 1 85 ? 13.261 4.723 -14.352 1.00 52.50 85 TYR A N 1
ATOM 664 C CA . TYR A 1 85 ? 13.932 4.566 -13.057 1.00 52.50 85 TYR A CA 1
ATOM 665 C C . TYR A 1 85 ? 13.117 3.580 -12.195 1.00 52.50 85 TYR A C 1
ATOM 667 O O . TYR A 1 85 ? 12.228 3.986 -11.444 1.00 52.50 85 TYR A O 1
ATOM 675 N N . ILE A 1 86 ? 13.454 2.284 -12.229 1.00 61.59 86 ILE A N 1
ATOM 676 C CA . ILE A 1 86 ? 13.110 1.310 -11.172 1.00 61.59 86 ILE A CA 1
ATOM 677 C C . ILE A 1 86 ? 14.368 1.070 -10.315 1.00 61.59 86 ILE A C 1
ATOM 679 O O . ILE A 1 86 ? 14.906 -0.040 -10.307 1.00 61.59 86 ILE A O 1
ATOM 683 N N . PRO A 1 87 ? 14.953 2.061 -9.614 1.00 50.69 87 PRO A N 1
ATOM 684 C CA . PRO A 1 87 ? 16.178 1.807 -8.886 1.00 50.69 87 PRO A CA 1
ATOM 685 C C . PRO A 1 87 ? 15.747 1.247 -7.532 1.00 50.69 87 PRO A C 1
ATOM 687 O O . PRO A 1 87 ? 15.191 1.953 -6.692 1.00 50.69 87 PRO A O 1
ATOM 690 N N . HIS A 1 88 ? 16.018 -0.041 -7.330 1.00 54.81 88 HIS A N 1
ATOM 691 C CA . HIS A 1 88 ? 16.037 -0.714 -6.023 1.00 54.81 88 HIS A CA 1
ATOM 692 C C . HIS A 1 88 ? 14.719 -1.329 -5.519 1.00 54.81 88 HIS A C 1
ATOM 694 O O . HIS A 1 88 ? 14.508 -1.420 -4.313 1.00 54.81 88 HIS A O 1
ATOM 700 N N . LEU A 1 89 ? 13.913 -1.846 -6.455 1.00 66.12 89 LEU A N 1
ATOM 701 C CA . LEU A 1 89 ? 13.261 -3.172 -6.425 1.00 66.12 89 LEU A CA 1
ATOM 702 C C . LEU A 1 89 ? 12.215 -3.492 -5.339 1.00 66.12 89 LEU A C 1
ATOM 704 O O . LEU A 1 89 ? 11.396 -4.373 -5.564 1.00 66.12 89 LEU A O 1
ATOM 708 N N . ASP A 1 90 ? 12.139 -2.770 -4.226 1.00 82.88 90 ASP A N 1
ATOM 709 C CA . ASP A 1 90 ? 11.199 -3.081 -3.152 1.00 82.88 90 ASP A CA 1
ATOM 710 C C . ASP A 1 90 ? 9.797 -2.532 -3.449 1.00 82.88 90 ASP A C 1
ATOM 712 O O . ASP A 1 90 ? 9.505 -1.348 -3.234 1.00 82.88 90 ASP A O 1
ATOM 716 N N . ALA A 1 91 ? 8.902 -3.406 -3.917 1.00 86.38 91 ALA A N 1
ATOM 717 C CA . ALA A 1 91 ? 7.513 -3.074 -4.232 1.00 86.38 91 ALA A CA 1
ATOM 718 C C . ALA A 1 91 ? 6.761 -2.508 -3.017 1.00 86.38 91 ALA A C 1
ATOM 720 O O . ALA A 1 91 ? 5.856 -1.688 -3.168 1.00 86.38 91 ALA A O 1
ATOM 721 N N . ARG A 1 92 ? 7.182 -2.855 -1.794 1.00 89.94 92 ARG A N 1
ATOM 722 C CA . ARG A 1 92 ? 6.619 -2.297 -0.552 1.00 89.94 92 ARG A CA 1
ATOM 723 C C . ARG A 1 92 ? 6.956 -0.821 -0.372 1.00 89.94 92 ARG A C 1
ATOM 725 O O . ARG A 1 92 ? 6.104 -0.050 0.065 1.00 89.94 92 ARG A O 1
ATOM 732 N N . ASN A 1 93 ? 8.168 -0.392 -0.721 1.00 87.12 93 ASN A N 1
ATOM 733 C CA . ASN A 1 93 ? 8.529 1.024 -0.669 1.00 87.12 93 ASN A CA 1
ATOM 734 C C . ASN A 1 93 ? 7.763 1.834 -1.732 1.00 87.12 93 ASN A C 1
ATOM 736 O O . ASN A 1 93 ? 7.362 2.971 -1.477 1.00 87.12 93 ASN A O 1
ATOM 740 N N . TRP A 1 94 ? 7.490 1.240 -2.895 1.00 88.19 94 TRP A N 1
ATOM 741 C CA . TRP A 1 94 ? 6.588 1.823 -3.895 1.00 88.19 94 TRP A CA 1
ATOM 742 C C . TRP A 1 94 ? 5.149 1.925 -3.383 1.00 88.19 94 TRP A C 1
ATOM 744 O O . TRP A 1 94 ? 4.567 3.011 -3.425 1.00 88.19 94 TRP A O 1
ATOM 754 N N . ALA A 1 95 ? 4.617 0.847 -2.805 1.00 90.75 95 ALA A N 1
ATOM 755 C CA . ALA A 1 95 ? 3.312 0.826 -2.150 1.00 90.75 95 ALA A CA 1
ATOM 756 C C . ALA A 1 95 ? 3.195 1.908 -1.067 1.00 90.75 95 ALA A C 1
ATOM 758 O O . ALA A 1 95 ? 2.206 2.635 -1.011 1.00 90.75 95 ALA A O 1
ATOM 759 N N . ARG A 1 96 ? 4.241 2.096 -0.253 1.00 91.44 96 ARG A N 1
ATOM 760 C CA . ARG A 1 96 ? 4.313 3.158 0.762 1.00 91.44 96 ARG A CA 1
ATOM 761 C C . ARG A 1 96 ? 4.215 4.551 0.140 1.00 91.44 96 ARG A C 1
ATOM 763 O O . ARG A 1 96 ? 3.499 5.404 0.664 1.00 91.44 96 ARG A O 1
ATOM 770 N N . ARG A 1 97 ? 4.945 4.808 -0.951 1.00 88.31 97 ARG A N 1
ATOM 771 C CA . ARG A 1 97 ? 4.912 6.104 -1.652 1.00 88.31 97 ARG A CA 1
ATOM 772 C C . ARG A 1 97 ? 3.531 6.374 -2.240 1.00 88.31 97 ARG A C 1
ATOM 774 O O . ARG A 1 97 ? 3.010 7.467 -2.034 1.00 88.31 97 ARG A O 1
ATOM 781 N N . LEU A 1 98 ? 2.924 5.375 -2.884 1.00 89.94 98 LEU A N 1
ATOM 782 C CA . LEU A 1 98 ? 1.550 5.451 -3.381 1.00 89.94 98 LEU A CA 1
ATOM 783 C C . LEU A 1 98 ? 0.575 5.766 -2.243 1.00 89.94 98 LEU A C 1
ATOM 785 O O . LEU A 1 98 ? -0.142 6.759 -2.313 1.00 89.94 98 LEU A O 1
ATOM 789 N N . ALA A 1 99 ? 0.627 4.996 -1.155 1.00 91.75 99 ALA A N 1
ATOM 790 C CA . ALA A 1 99 ? -0.204 5.201 0.02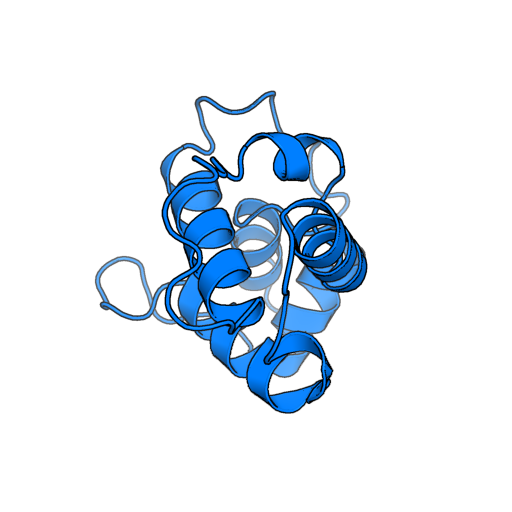6 1.00 91.75 99 ALA A CA 1
ATOM 791 C C . ALA A 1 99 ? -0.063 6.609 0.622 1.00 91.75 99 ALA A C 1
ATOM 793 O O . ALA A 1 99 ? -1.054 7.216 1.021 1.00 91.75 99 ALA A O 1
ATOM 794 N N . SER A 1 100 ? 1.160 7.148 0.667 1.00 89.62 100 SER A N 1
ATOM 795 C CA . SER A 1 100 ? 1.415 8.511 1.146 1.00 89.62 100 SER A CA 1
ATOM 796 C C . SER A 1 100 ? 0.819 9.567 0.213 1.00 89.62 100 SER A C 1
ATOM 798 O O . SER A 1 100 ? 0.204 10.523 0.685 1.00 89.62 100 SER A O 1
ATOM 800 N N . ASN A 1 101 ? 0.977 9.391 -1.101 1.00 87.69 101 ASN A N 1
ATOM 801 C CA . ASN A 1 101 ? 0.443 10.314 -2.099 1.00 87.69 101 ASN A CA 1
ATOM 802 C C . ASN A 1 101 ? -1.088 10.326 -2.072 1.00 87.69 101 ASN A C 1
ATOM 804 O O . ASN A 1 101 ? -1.679 11.401 -2.002 1.00 87.69 101 ASN A O 1
ATOM 808 N N . VAL A 1 102 ? -1.713 9.147 -2.037 1.00 89.31 102 VAL A N 1
ATOM 809 C CA . VAL A 1 102 ? -3.172 8.993 -1.962 1.00 89.31 102 VAL A CA 1
ATOM 810 C C . VAL A 1 102 ? -3.718 9.638 -0.697 1.00 89.31 102 VAL A C 1
ATOM 812 O O . VAL A 1 102 ? -4.650 10.432 -0.765 1.00 89.31 102 VAL A O 1
ATOM 815 N N . TYR A 1 103 ? -3.074 9.387 0.443 1.00 88.12 103 TYR A N 1
ATOM 816 C CA . TYR A 1 103 ? -3.481 9.972 1.717 1.00 88.12 103 TYR A CA 1
ATOM 817 C C . TYR A 1 103 ? -3.417 11.509 1.713 1.00 88.12 103 TYR A C 1
ATOM 819 O O . TYR A 1 103 ? -4.298 12.168 2.259 1.00 88.12 103 TYR A O 1
ATOM 827 N N . LYS A 1 104 ? -2.397 12.096 1.071 1.00 84.94 104 LYS A N 1
ATOM 828 C CA . LYS A 1 104 ? -2.235 13.558 0.951 1.00 84.94 104 LYS A CA 1
ATOM 829 C C . LYS A 1 104 ? -3.175 14.192 -0.074 1.00 84.94 104 LYS A C 1
ATOM 831 O O . LYS A 1 104 ? -3.525 15.357 0.072 1.00 84.94 104 LYS A O 1
ATOM 836 N N . GLN A 1 105 ? -3.545 13.452 -1.115 1.00 81.81 105 GLN A N 1
ATOM 837 C CA . GLN A 1 105 ? -4.361 13.929 -2.236 1.00 81.81 105 GLN A CA 1
ATOM 838 C C . GLN A 1 105 ? -5.792 13.391 -2.187 1.00 81.81 105 GLN A C 1
ATOM 840 O O . GLN A 1 105 ? -6.493 13.419 -3.191 1.00 81.81 105 GLN A O 1
ATOM 845 N N . ILE A 1 106 ? -6.240 12.913 -1.028 1.00 71.88 106 ILE A N 1
ATOM 846 C CA . ILE A 1 106 ? -7.542 12.266 -0.842 1.00 71.88 106 ILE A CA 1
ATOM 847 C C . ILE A 1 106 ? -8.730 13.105 -1.334 1.00 71.88 106 ILE A C 1
ATOM 849 O O . ILE A 1 106 ? -9.735 12.553 -1.764 1.00 71.88 106 I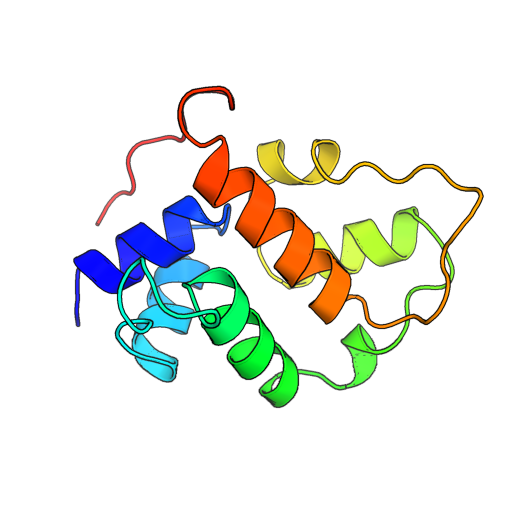LE A O 1
ATOM 853 N N . SER A 1 107 ? -8.606 14.433 -1.306 1.00 67.31 107 SER A N 1
ATOM 854 C CA . SER A 1 107 ? -9.607 15.375 -1.815 1.00 67.31 107 SER A CA 1
ATOM 855 C C . SER A 1 107 ? -9.639 15.493 -3.344 1.00 67.31 107 SER A C 1
ATOM 857 O O . SER A 1 107 ? -10.606 16.015 -3.885 1.00 67.31 107 SER A O 1
ATOM 859 N N . ASN A 1 108 ? -8.585 15.044 -4.031 1.00 64.12 108 ASN A N 1
ATOM 860 C CA . ASN A 1 108 ? -8.345 15.239 -5.468 1.00 64.12 108 ASN A CA 1
ATOM 861 C C . ASN A 1 108 ? -8.394 13.925 -6.269 1.00 64.12 108 ASN A C 1
ATOM 863 O O . ASN A 1 108 ? -8.287 13.936 -7.493 1.00 64.12 108 ASN A O 1
ATOM 867 N N . ILE A 1 109 ? -8.516 12.793 -5.583 1.00 62.22 109 ILE A N 1
ATOM 868 C CA . ILE A 1 109 ? -8.713 11.462 -6.163 1.00 62.22 109 ILE A CA 1
ATOM 869 C C . ILE A 1 109 ? -10.228 11.251 -6.293 1.00 62.22 109 ILE A C 1
ATOM 871 O O . ILE A 1 109 ? -10.955 11.798 -5.456 1.00 62.22 109 ILE A O 1
ATOM 875 N N . PRO A 1 110 ? -10.737 10.509 -7.308 1.00 61.09 110 PRO A N 1
ATOM 876 C CA . PRO A 1 110 ? -12.160 10.182 -7.398 1.00 61.09 110 PRO A CA 1
ATOM 877 C C . PRO A 1 110 ? -12.707 9.820 -6.017 1.00 61.09 110 PRO A C 1
ATOM 879 O O . PRO A 1 110 ? -12.019 9.087 -5.295 1.00 61.09 110 PRO A O 1
ATOM 882 N N . PRO A 1 111 ? -13.871 10.372 -5.621 1.00 59.94 111 PRO A N 1
ATOM 883 C CA . PRO A 1 111 ? -14.343 10.293 -4.250 1.00 59.94 111 PRO A CA 1
ATOM 884 C C . PRO A 1 111 ? -14.318 8.838 -3.821 1.00 59.94 111 PRO A C 1
ATOM 886 O O . PRO A 1 111 ? -15.005 7.993 -4.399 1.00 59.94 111 PRO A O 1
ATOM 889 N N . MET A 1 112 ? -13.459 8.544 -2.846 1.00 64.50 112 MET A N 1
ATOM 890 C CA . MET A 1 112 ? -13.340 7.185 -2.356 1.00 64.50 112 MET A CA 1
ATOM 891 C C . MET A 1 112 ? -14.720 6.789 -1.836 1.00 64.50 112 MET A C 1
ATOM 893 O O . MET A 1 112 ? -15.326 7.585 -1.104 1.00 64.50 112 MET A O 1
ATOM 897 N N . PRO A 1 113 ? -15.235 5.601 -2.193 1.00 67.31 113 PRO A N 1
ATOM 898 C CA . PRO A 1 113 ? -16.508 5.169 -1.652 1.00 67.31 113 PRO A CA 1
ATOM 899 C C . PRO A 1 113 ? -16.435 5.233 -0.120 1.00 67.31 113 PRO A C 1
ATOM 901 O O . PRO A 1 113 ? -15.358 5.016 0.447 1.00 67.31 113 PRO A O 1
ATOM 904 N N . PRO A 1 114 ? -17.527 5.581 0.574 1.00 65.69 114 PRO A N 1
ATOM 905 C CA . PRO A 1 114 ? -17.516 5.550 2.026 1.00 65.69 114 PRO A CA 1
ATOM 906 C C . PRO A 1 114 ? -17.147 4.134 2.474 1.00 65.69 114 PRO A C 1
ATOM 908 O O . PRO A 1 114 ? -17.709 3.159 1.972 1.00 65.69 114 PRO A O 1
ATOM 911 N N . ALA A 1 115 ? -16.175 4.027 3.381 1.00 64.12 115 ALA A N 1
ATOM 912 C CA . ALA A 1 115 ? -15.878 2.755 4.023 1.00 64.12 115 ALA A CA 1
ATOM 913 C C . ALA A 1 115 ? -17.145 2.286 4.761 1.00 64.12 115 ALA A C 1
ATOM 915 O O . ALA A 1 115 ? -17.773 3.079 5.472 1.00 64.12 115 ALA A O 1
ATOM 916 N N . ARG A 1 116 ? -17.555 1.036 4.541 1.00 71.06 116 ARG A N 1
ATOM 917 C CA . ARG A 1 116 ? -18.695 0.389 5.204 1.00 71.06 116 ARG A CA 1
ATOM 918 C C . ARG A 1 116 ? -18.248 -0.130 6.584 1.00 71.06 116 ARG A C 1
ATOM 920 O O . ARG A 1 116 ? -18.312 -1.331 6.843 1.00 71.06 116 ARG A O 1
ATOM 927 N N . LEU A 1 117 ? -17.746 0.794 7.413 1.00 61.62 117 LEU A N 1
ATOM 928 C CA . LEU A 1 117 ? -17.158 0.530 8.734 1.00 61.62 117 LEU A CA 1
ATOM 929 C C . LEU A 1 117 ? -18.184 0.043 9.758 1.00 61.62 117 LEU A C 1
ATOM 931 O O . LEU A 1 117 ? -19.324 0.560 9.742 1.00 61.62 117 LEU A O 1
#

Radius of gyration: 13.43 Å; Cα contacts (8 Å, |Δi|>4): 132; chains: 1; bounding box: 35×27×34 Å

Solvent-accessible surface area (backbone atoms only — not comparable to full-atom values): 6710 Å² total; per-residue (Å²): 131,63,66,66,25,24,50,48,37,31,44,29,36,31,32,60,72,52,8,45,50,47,24,71,74,68,41,66,49,56,61,97,82,53,100,49,29,52,29,50,47,49,34,56,56,49,69,74,70,51,77,72,45,50,57,39,98,43,73,64,52,36,51,51,49,42,53,74,70,32,42,32,78,87,48,61,77,70,52,82,72,69,83,88,66,80,86,77,36,35,41,46,61,51,47,24,52,43,15,43,50,36,48,76,38,53,90,78,44,80,79,70,74,81,75,92,122

Secondary structure (DSSP, 8-state):
--HHHHHHHHHTTB-HHHHHHHHHHH-SPPPBTBTT-HHHHHHHHHHTT-GGGG--SSHHHHHHHHHHTTB-TTTGGGS---TT--TT--HHHHHHHHHHHHHHTTTTSS-PPPP--

Organism: NCBI:txid1077348

Sequence (117 aa):
MSQEAIRAFYNCGLQEAAAVDAARVVGMPPGMGSFDGPSWALYRYWLSQDPSFRYAPSGDELRDHLARLRFRPEVLPLASFQEGYIPHLDARNWARRLASNVYKQISNIPPMPPARL

Foldseek 3Di:
DDPVQLVLQVLLQADSVLSVVLCVPQNHFDDDPDPTGSLNSQLVVVVPPDPVLQADPFLVSLLVVLVVSRGDPQLSVVLDCPPPDPPGGRSSVSSSVSSVVSNVCVVPRDPRPPRPD